Protein AF-A0A7J9XVJ9-F1 (afdb_monomer_lite)

Structure (mmCIF, N/CA/C/O backbone):
data_AF-A0A7J9XVJ9-F1
#
_entry.id   AF-A0A7J9XVJ9-F1
#
loop_
_atom_site.group_PDB
_atom_site.id
_atom_site.type_symbol
_atom_site.label_atom_id
_atom_site.label_alt_id
_atom_site.label_comp_id
_atom_site.label_asym_id
_atom_site.label_entity_id
_atom_site.label_seq_id
_atom_site.pdbx_PDB_ins_code
_atom_site.Cartn_x
_atom_site.Cartn_y
_atom_site.Cartn_z
_atom_site.occupancy
_atom_site.B_iso_or_equiv
_atom_site.auth_seq_id
_atom_site.auth_comp_id
_atom_site.auth_asym_id
_atom_site.auth_atom_id
_atom_site.pdbx_PDB_model_num
ATOM 1 N N . VAL A 1 1 ? -19.861 -3.384 -3.552 1.00 80.31 1 VAL A N 1
ATOM 2 C CA . VAL A 1 1 ? -19.803 -3.447 -2.059 1.00 80.31 1 VAL A CA 1
ATOM 3 C C . VAL A 1 1 ? -19.199 -2.173 -1.452 1.00 80.31 1 VAL A C 1
ATOM 5 O O . VAL A 1 1 ? -18.585 -1.410 -2.185 1.00 80.31 1 VAL A O 1
ATOM 8 N N . GLU A 1 2 ? -19.340 -1.910 -0.142 1.00 90.19 2 GLU A N 1
ATOM 9 C CA . GLU A 1 2 ? -18.819 -0.678 0.510 1.00 90.19 2 GLU A CA 1
ATOM 10 C C . GLU A 1 2 ? -17.309 -0.451 0.286 1.00 90.19 2 GLU A C 1
ATOM 12 O O . GLU A 1 2 ? -16.878 0.676 0.044 1.00 90.19 2 GLU A O 1
ATOM 17 N N . LEU A 1 3 ? -16.503 -1.520 0.268 1.00 92.81 3 LEU A N 1
ATOM 18 C CA . LEU A 1 3 ? -15.066 -1.435 -0.025 1.00 92.81 3 LEU A CA 1
ATOM 19 C C . LEU A 1 3 ? -14.765 -0.919 -1.442 1.00 92.81 3 LEU A C 1
ATOM 21 O O . LEU A 1 3 ? -13.825 -0.147 -1.616 1.00 92.81 3 LEU A O 1
ATOM 25 N N . GLU A 1 4 ? -15.568 -1.289 -2.443 1.00 92.50 4 GLU A N 1
ATOM 26 C CA . GLU A 1 4 ? -15.449 -0.765 -3.814 1.00 92.50 4 GLU A CA 1
ATOM 27 C C . GLU A 1 4 ? -15.890 0.698 -3.889 1.00 92.50 4 GLU A C 1
ATOM 29 O O . GLU A 1 4 ? -15.216 1.509 -4.520 1.00 92.50 4 GLU A O 1
ATOM 34 N N . ARG A 1 5 ? -16.997 1.059 -3.216 1.00 93.12 5 ARG A N 1
ATOM 35 C CA . ARG A 1 5 ? -17.519 2.440 -3.197 1.00 93.12 5 ARG A CA 1
ATOM 36 C C . ARG A 1 5 ? -16.506 3.416 -2.609 1.00 93.12 5 ARG A C 1
ATOM 38 O O . ARG A 1 5 ? -16.412 4.556 -3.054 1.00 93.12 5 ARG A O 1
ATOM 45 N N . HIS A 1 6 ? -15.728 2.960 -1.633 1.00 93.75 6 HIS A N 1
ATOM 46 C CA . HIS A 1 6 ? -14.622 3.720 -1.060 1.00 93.75 6 HIS A CA 1
ATOM 47 C C . HIS A 1 6 ? -13.282 3.499 -1.780 1.00 93.75 6 HIS A C 1
ATOM 49 O O . HIS A 1 6 ? -12.286 4.110 -1.407 1.00 93.75 6 HIS A O 1
ATOM 55 N N . GLY A 1 7 ? -13.243 2.683 -2.834 1.00 92.06 7 GLY A N 1
ATOM 56 C CA . GLY A 1 7 ? -12.065 2.465 -3.673 1.00 92.06 7 GLY A CA 1
ATOM 57 C C . GLY A 1 7 ? -10.953 1.641 -3.024 1.00 92.06 7 GLY A C 1
ATOM 58 O O . GLY A 1 7 ? -9.844 1.627 -3.552 1.00 92.06 7 GLY A O 1
ATOM 59 N N . VAL A 1 8 ? -11.228 0.967 -1.904 1.00 94.31 8 VAL A N 1
ATOM 60 C CA . VAL A 1 8 ? -10.262 0.125 -1.181 1.00 94.31 8 VAL A CA 1
ATOM 61 C C . VAL A 1 8 ? -9.855 -1.063 -2.054 1.00 94.31 8 VAL A C 1
ATOM 63 O O . VAL A 1 8 ? -8.666 -1.278 -2.284 1.00 94.31 8 VAL A O 1
ATOM 66 N N . ILE A 1 9 ? -10.840 -1.756 -2.628 1.00 94.56 9 ILE A N 1
ATOM 67 C CA . ILE A 1 9 ? -10.651 -2.819 -3.626 1.00 94.56 9 ILE A CA 1
ATOM 68 C C . ILE A 1 9 ? -11.290 -2.404 -4.951 1.00 94.56 9 ILE A C 1
ATOM 70 O O . ILE A 1 9 ? -12.235 -1.614 -4.972 1.00 94.56 9 ILE A O 1
ATOM 74 N N . ARG A 1 10 ? -10.773 -2.933 -6.061 1.00 91.00 10 ARG A N 1
ATOM 75 C CA . ARG A 1 10 ? -11.342 -2.751 -7.401 1.00 91.00 10 ARG A CA 1
ATOM 76 C C . ARG A 1 10 ? -11.256 -4.076 -8.155 1.00 91.00 10 ARG A C 1
ATOM 78 O O . ARG A 1 10 ? -10.259 -4.773 -7.973 1.00 91.00 10 ARG A O 1
ATOM 85 N N . PRO A 1 11 ? -12.263 -4.431 -8.964 1.00 90.69 11 PRO A N 1
ATOM 86 C CA . PRO A 1 11 ? -12.152 -5.598 -9.821 1.00 90.69 11 PRO A CA 1
ATOM 87 C C . PRO A 1 11 ? -11.075 -5.349 -10.883 1.00 90.69 11 PRO A C 1
ATOM 89 O O . PRO A 1 11 ? -10.834 -4.204 -11.284 1.00 90.69 11 PRO A O 1
ATOM 92 N N . GLY A 1 12 ? -10.429 -6.419 -11.342 1.00 87.88 12 GLY A N 1
ATOM 93 C CA . GLY A 1 12 ? -9.514 -6.362 -12.476 1.00 87.88 12 GLY A CA 1
ATOM 94 C C . GLY A 1 12 ? -10.240 -6.028 -13.784 1.00 87.88 12 GLY A C 1
ATOM 95 O O . GLY A 1 12 ? -11.466 -5.920 -13.831 1.00 87.88 12 GLY A O 1
ATOM 96 N N . ALA A 1 13 ? -9.488 -5.913 -14.881 1.00 87.00 13 ALA A N 1
ATOM 97 C CA . ALA A 1 13 ? -10.030 -5.516 -16.188 1.00 87.00 13 ALA A CA 1
ATOM 98 C C . ALA A 1 13 ? -11.171 -6.423 -16.698 1.00 87.00 13 ALA A C 1
ATOM 100 O O . ALA A 1 13 ? -12.064 -5.955 -17.395 1.00 87.00 13 ALA A O 1
ATOM 101 N N . ALA A 1 14 ? -11.166 -7.705 -16.320 1.00 91.25 14 ALA A N 1
ATOM 102 C CA . ALA A 1 14 ? -12.210 -8.671 -16.667 1.00 91.25 14 ALA A CA 1
ATOM 103 C C . ALA A 1 14 ? -13.431 -8.649 -15.719 1.00 91.25 14 ALA A C 1
ATOM 105 O O . ALA A 1 14 ? -14.318 -9.485 -15.850 1.00 91.25 14 ALA A O 1
ATOM 106 N N . GLY A 1 15 ? -13.476 -7.737 -14.741 1.00 91.75 15 GLY A N 1
ATOM 107 C CA . GLY A 1 15 ? -14.564 -7.635 -13.761 1.00 91.75 15 GLY A CA 1
ATOM 108 C C . GLY A 1 15 ? -14.446 -8.580 -12.558 1.00 91.75 15 GLY A C 1
ATOM 109 O O . GLY A 1 15 ? -15.295 -8.534 -11.671 1.00 91.75 15 GLY A O 1
ATOM 110 N N . PHE A 1 16 ? -13.397 -9.407 -12.492 1.00 92.81 16 PHE A N 1
ATOM 111 C CA . PHE A 1 16 ? -13.175 -10.366 -11.404 1.00 92.81 16 PHE A CA 1
ATOM 112 C C . PHE A 1 16 ? -12.193 -9.846 -10.351 1.00 92.81 16 PHE A C 1
ATOM 114 O O . PHE A 1 16 ? -11.288 -9.067 -10.656 1.00 92.81 16 PHE A O 1
ATOM 121 N N . TYR A 1 17 ? -12.364 -10.316 -9.115 1.00 93.12 17 TYR A N 1
ATOM 122 C CA . TYR A 1 17 ? -11.422 -10.105 -8.017 1.00 93.12 17 TYR A CA 1
ATOM 123 C C . TYR A 1 17 ? -10.339 -11.176 -8.016 1.00 93.12 17 TYR A C 1
ATOM 125 O O . TYR A 1 17 ? -10.635 -12.357 -8.196 1.00 93.12 17 TYR A O 1
ATOM 133 N N . ASP A 1 18 ? -9.099 -10.757 -7.786 1.00 93.12 18 ASP A N 1
ATOM 134 C CA . ASP A 1 18 ? -7.974 -11.659 -7.572 1.00 93.12 18 ASP A CA 1
ATOM 135 C C . ASP A 1 18 ? -7.832 -12.048 -6.089 1.00 93.12 18 ASP A C 1
ATOM 137 O O . ASP A 1 18 ? -8.594 -11.624 -5.210 1.00 93.12 18 ASP A O 1
ATOM 141 N N . VAL A 1 19 ? -6.852 -12.908 -5.816 1.00 94.31 19 VAL A N 1
ATOM 142 C CA . VAL A 1 19 ? -6.552 -13.401 -4.466 1.00 94.31 19 VAL A CA 1
ATOM 143 C C . VAL A 1 19 ? -6.163 -12.274 -3.505 1.00 94.31 19 VAL A C 1
ATOM 145 O O . VAL A 1 19 ? -6.520 -12.329 -2.326 1.00 94.31 19 VAL A O 1
ATOM 148 N N . ASP A 1 20 ? -5.510 -11.227 -4.009 1.00 94.06 20 ASP A N 1
ATOM 149 C CA . ASP A 1 20 ? -5.063 -10.090 -3.209 1.00 94.06 20 ASP A CA 1
ATOM 150 C C . ASP A 1 20 ? -6.245 -9.203 -2.816 1.00 94.06 20 ASP A C 1
ATOM 152 O O . ASP A 1 20 ? -6.367 -8.812 -1.656 1.00 94.06 20 ASP A O 1
ATOM 156 N N . ALA A 1 21 ? -7.190 -8.959 -3.725 1.00 94.25 21 ALA A N 1
ATOM 157 C CA . ALA A 1 21 ? -8.427 -8.253 -3.416 1.00 94.25 21 ALA A CA 1
ATOM 158 C C . ALA A 1 21 ? -9.249 -8.984 -2.340 1.00 94.25 21 ALA A C 1
ATOM 160 O O . ALA A 1 21 ? -9.809 -8.341 -1.446 1.00 94.25 21 ALA A O 1
ATOM 161 N N . VAL A 1 22 ? -9.279 -10.322 -2.374 1.00 94.69 22 VAL A N 1
ATOM 162 C CA . VAL A 1 22 ? -9.910 -11.135 -1.320 1.00 94.69 22 VAL A CA 1
ATOM 163 C C . VAL A 1 22 ? -9.166 -10.991 0.011 1.00 94.69 22 VAL A C 1
ATOM 165 O O . VAL A 1 22 ? -9.807 -10.829 1.052 1.00 94.69 22 VAL A O 1
ATOM 168 N N . ALA A 1 23 ? -7.831 -11.019 0.004 1.00 96.12 23 ALA A N 1
ATOM 169 C CA . ALA A 1 23 ? -7.029 -10.818 1.209 1.00 96.12 23 ALA A CA 1
ATOM 170 C C . ALA A 1 23 ? -7.252 -9.422 1.819 1.00 96.12 23 ALA A C 1
ATOM 172 O O . ALA A 1 23 ? -7.508 -9.309 3.020 1.00 96.12 23 ALA A O 1
ATOM 173 N N . VAL A 1 24 ? -7.262 -8.370 0.992 1.00 95.88 24 VAL A N 1
ATOM 174 C CA . VAL A 1 24 ? -7.568 -6.993 1.414 1.00 95.88 24 VAL A CA 1
ATOM 175 C C . VAL A 1 24 ? -8.966 -6.908 2.022 1.00 95.88 24 VAL A C 1
ATOM 177 O O . VAL A 1 24 ? -9.132 -6.300 3.078 1.00 95.88 24 VAL A O 1
ATOM 180 N N . ALA A 1 25 ? -9.969 -7.546 1.413 1.00 95.44 25 ALA A N 1
ATOM 181 C CA . ALA A 1 25 ? -11.329 -7.552 1.946 1.00 95.44 25 ALA A CA 1
ATOM 182 C C . ALA A 1 25 ? -11.421 -8.235 3.321 1.00 95.44 25 ALA A C 1
ATOM 184 O O . ALA A 1 25 ? -12.107 -7.727 4.209 1.00 95.44 25 ALA A O 1
ATOM 185 N N . ARG A 1 26 ? -10.700 -9.345 3.530 1.00 96.44 26 ARG A N 1
ATOM 186 C CA . ARG A 1 26 ? -10.638 -10.036 4.832 1.00 96.44 26 ARG A CA 1
ATOM 187 C C . ARG A 1 26 ? -9.967 -9.184 5.906 1.00 96.44 26 ARG A C 1
ATOM 189 O O . ARG A 1 26 ? -10.484 -9.101 7.016 1.00 96.44 26 ARG A O 1
ATOM 196 N N . ILE A 1 27 ? -8.854 -8.527 5.577 1.00 97.06 27 ILE A N 1
ATOM 197 C CA . ILE A 1 27 ? -8.161 -7.620 6.505 1.00 97.06 27 ILE A CA 1
ATOM 198 C C . ILE A 1 27 ? -9.063 -6.436 6.855 1.00 97.06 27 ILE A C 1
ATOM 200 O O . ILE A 1 27 ? -9.232 -6.117 8.027 1.00 97.06 27 ILE A O 1
ATOM 204 N N . ALA A 1 28 ? -9.695 -5.820 5.854 1.00 96.31 28 ALA A N 1
ATOM 205 C CA . ALA A 1 28 ? -10.616 -4.712 6.065 1.00 96.31 28 ALA A CA 1
ATOM 206 C C . ALA A 1 28 ? -11.795 -5.110 6.965 1.00 96.31 28 ALA A C 1
ATOM 208 O O . ALA A 1 28 ? -12.176 -4.330 7.831 1.00 96.31 28 ALA A O 1
ATOM 209 N N . ALA A 1 29 ? -12.333 -6.324 6.803 1.00 95.19 29 ALA A N 1
ATOM 210 C CA . ALA A 1 29 ? -13.366 -6.854 7.687 1.00 95.19 29 ALA A CA 1
ATOM 211 C C . ALA A 1 29 ? -12.863 -6.985 9.135 1.00 95.19 29 ALA A C 1
ATOM 213 O O . ALA A 1 29 ? -13.529 -6.497 10.041 1.00 95.19 29 ALA A O 1
ATOM 214 N N . ALA A 1 30 ? -11.669 -7.537 9.361 1.00 97.31 30 ALA A N 1
ATOM 215 C CA . ALA A 1 30 ? -11.089 -7.632 10.705 1.00 97.31 30 ALA A CA 1
ATOM 216 C C . ALA A 1 30 ? -10.848 -6.251 11.348 1.00 97.31 30 ALA A C 1
ATOM 218 O O . ALA A 1 30 ? -11.049 -6.071 12.543 1.00 97.31 30 ALA A O 1
ATOM 219 N N . MET A 1 31 ? -10.480 -5.231 10.564 1.00 96.69 31 MET A N 1
ATOM 220 C CA . MET A 1 31 ? -10.300 -3.864 11.077 1.00 96.69 31 MET A CA 1
ATOM 221 C C . MET A 1 31 ? -11.608 -3.243 11.602 1.00 96.69 31 MET A C 1
ATOM 223 O O . MET A 1 31 ? -11.559 -2.378 12.481 1.00 96.69 31 MET A O 1
ATOM 227 N N . THR A 1 32 ? -12.774 -3.700 11.131 1.00 95.19 32 THR A N 1
ATOM 228 C CA . THR A 1 32 ? -14.068 -3.214 11.642 1.00 95.19 32 THR A CA 1
ATOM 229 C C . THR A 1 32 ? -14.304 -3.580 13.107 1.00 95.19 32 THR A C 1
ATOM 231 O O . THR A 1 32 ? -14.964 -2.816 13.808 1.00 95.19 32 THR A O 1
ATOM 234 N N . GLU A 1 33 ? -13.686 -4.657 13.606 1.00 96.31 33 GLU A N 1
ATOM 235 C CA . GLU A 1 33 ? -13.726 -5.051 15.026 1.00 96.31 33 GLU A CA 1
ATOM 236 C C . GLU A 1 33 ? -13.091 -3.988 15.941 1.00 96.31 33 GLU A C 1
ATOM 238 O O . GLU A 1 33 ? -13.404 -3.908 17.126 1.00 96.31 33 GLU A O 1
ATOM 243 N N . PHE A 1 34 ? -12.251 -3.118 15.373 1.00 96.06 34 PHE A N 1
ATOM 244 C CA . PHE A 1 34 ? -11.598 -1.995 16.048 1.00 96.06 34 PHE A CA 1
ATOM 245 C C . PHE A 1 34 ? -12.229 -0.633 15.696 1.00 96.06 34 PHE A C 1
ATOM 247 O O . PHE A 1 34 ? -11.651 0.411 15.995 1.00 96.06 34 PHE A O 1
ATOM 254 N N . GLY A 1 35 ? -13.391 -0.613 15.031 1.00 96.06 35 GLY A N 1
ATOM 255 C CA . GLY A 1 35 ? -14.101 0.612 14.634 1.00 96.06 35 GLY A CA 1
ATOM 256 C C . GLY A 1 35 ? -13.619 1.257 13.325 1.00 96.06 35 GLY A C 1
ATOM 257 O O . GLY A 1 35 ? -14.046 2.362 12.977 1.00 96.06 35 GLY A O 1
ATOM 258 N N . LEU A 1 36 ? -12.743 0.596 12.561 1.00 96.06 36 LEU A N 1
ATOM 259 C CA . LEU A 1 36 ? -12.273 1.099 11.268 1.00 96.06 36 LEU A CA 1
ATOM 260 C C . LEU A 1 36 ? -13.174 0.626 10.121 1.00 96.06 36 LEU A C 1
ATOM 262 O O . LEU A 1 36 ? -13.082 -0.500 9.647 1.00 96.06 36 LEU A O 1
ATOM 266 N N . GLU A 1 37 ? -14.022 1.528 9.634 1.00 94.38 37 GLU A N 1
ATOM 267 C CA . GLU A 1 37 ? -14.842 1.317 8.439 1.00 94.38 37 GLU A CA 1
ATOM 268 C C . GLU A 1 37 ? -14.092 1.579 7.119 1.00 94.38 37 GLU A C 1
ATOM 270 O O . GLU A 1 37 ? -13.095 2.304 7.064 1.00 94.38 37 GLU A O 1
ATOM 275 N N . ALA A 1 38 ? -14.656 1.094 6.006 1.00 94.44 38 ALA A N 1
ATOM 276 C CA . ALA A 1 38 ? -14.134 1.283 4.647 1.00 94.44 38 ALA A CA 1
ATOM 277 C C . ALA A 1 38 ? -13.807 2.750 4.297 1.00 94.44 38 ALA A C 1
ATOM 279 O O . ALA A 1 38 ? -12.812 3.025 3.623 1.00 94.44 38 ALA A O 1
ATOM 280 N N . ARG A 1 39 ? -14.593 3.717 4.796 1.00 95.44 39 ARG A N 1
ATOM 281 C CA . ARG A 1 39 ? -14.346 5.153 4.578 1.00 95.44 39 ARG A CA 1
ATOM 282 C C . ARG A 1 39 ? -13.011 5.630 5.168 1.00 95.44 39 ARG A C 1
ATOM 284 O O . ARG A 1 39 ? -12.423 6.560 4.608 1.00 95.44 39 ARG A O 1
ATOM 291 N N . HIS A 1 40 ? -12.559 5.010 6.264 1.00 96.06 40 HIS A N 1
ATOM 292 C CA . HIS A 1 40 ? -11.290 5.291 6.944 1.00 96.06 40 HIS A CA 1
ATOM 293 C C . HIS A 1 40 ? -10.110 4.649 6.206 1.00 96.06 40 HIS A C 1
ATOM 295 O O . HIS A 1 40 ? -9.011 5.193 6.208 1.00 96.06 40 HIS A O 1
ATOM 301 N N . LEU A 1 41 ? -10.350 3.545 5.490 1.00 96.50 41 LEU A N 1
ATOM 302 C CA . LEU A 1 41 ? -9.328 2.842 4.708 1.00 96.50 41 LEU A CA 1
ATOM 303 C C . LEU A 1 41 ? -8.918 3.585 3.424 1.00 96.50 41 LEU A C 1
ATOM 305 O O . LEU A 1 41 ? -7.920 3.242 2.790 1.00 96.50 41 LEU A O 1
ATOM 309 N N . ARG A 1 42 ? -9.637 4.651 3.049 1.00 95.19 42 ARG A N 1
ATOM 310 C CA . ARG A 1 42 ? -9.293 5.495 1.891 1.00 95.19 42 ARG A CA 1
ATOM 311 C C . ARG A 1 42 ? -7.905 6.120 1.993 1.00 95.19 42 ARG A C 1
ATOM 313 O O . ARG A 1 42 ? -7.231 6.260 0.977 1.00 95.19 42 ARG A O 1
ATOM 320 N N . SER A 1 43 ? -7.468 6.494 3.196 1.00 93.19 43 SER A N 1
ATOM 321 C CA . SER A 1 43 ? -6.134 7.068 3.408 1.00 93.19 43 SER A CA 1
ATOM 322 C C . SER A 1 43 ? -5.029 6.035 3.175 1.00 93.19 43 SER A C 1
ATOM 324 O O . SER A 1 43 ? -4.036 6.355 2.522 1.00 93.19 43 SER A O 1
ATOM 326 N N . PHE A 1 44 ? -5.237 4.794 3.627 1.00 93.81 44 PHE A N 1
ATOM 327 C CA . PHE A 1 44 ? -4.347 3.659 3.371 1.00 93.81 44 PHE A CA 1
ATOM 328 C C . PHE A 1 44 ? -4.243 3.381 1.871 1.00 93.81 44 PHE A C 1
ATOM 330 O O . PHE A 1 44 ? -3.141 3.303 1.333 1.00 93.81 44 PHE A O 1
ATOM 337 N N . ARG A 1 45 ? -5.387 3.337 1.172 1.00 94.56 45 ARG A N 1
ATOM 338 C CA . ARG A 1 45 ? -5.422 3.179 -0.287 1.00 94.56 45 ARG A CA 1
ATOM 339 C C . ARG A 1 45 ? -4.644 4.282 -1.004 1.00 94.56 45 ARG A C 1
ATOM 341 O O . ARG A 1 45 ? -3.816 3.992 -1.859 1.00 94.56 45 ARG A O 1
ATOM 348 N N . ALA A 1 46 ? -4.881 5.540 -0.637 1.00 94.62 46 ALA A N 1
ATOM 349 C CA . ALA A 1 46 ? -4.200 6.672 -1.254 1.00 94.62 46 ALA A CA 1
ATOM 350 C C . ALA A 1 46 ? -2.684 6.663 -0.990 1.00 94.62 46 ALA A C 1
ATOM 352 O O . ALA A 1 46 ? -1.919 7.113 -1.839 1.00 94.62 46 ALA A O 1
ATOM 353 N N . ALA A 1 47 ? -2.237 6.179 0.173 1.00 93.06 47 ALA A N 1
ATOM 354 C CA . ALA A 1 47 ? -0.816 5.995 0.458 1.00 93.06 47 ALA A CA 1
ATOM 355 C C . ALA A 1 47 ? -0.197 4.913 -0.437 1.00 93.06 47 ALA A C 1
ATOM 357 O O . ALA A 1 47 ? 0.826 5.177 -1.065 1.00 93.06 47 ALA A O 1
ATOM 358 N N . ALA A 1 48 ? -0.865 3.764 -0.577 1.00 94.25 48 ALA A N 1
ATOM 359 C CA . ALA A 1 48 ? -0.426 2.690 -1.465 1.00 94.25 48 ALA A CA 1
ATOM 360 C C . ALA A 1 48 ? -0.358 3.142 -2.935 1.00 94.25 48 ALA A C 1
ATOM 362 O O . ALA A 1 48 ? 0.649 2.917 -3.597 1.00 94.25 48 ALA A O 1
ATOM 363 N N . ASP A 1 49 ? -1.377 3.850 -3.440 1.00 94.75 49 ASP A N 1
ATOM 364 C CA . ASP A 1 49 ? -1.379 4.359 -4.821 1.00 94.75 49 ASP A CA 1
ATOM 365 C C . ASP A 1 49 ? -0.211 5.347 -5.068 1.00 94.75 49 ASP A C 1
ATOM 367 O O . ASP A 1 49 ? 0.388 5.349 -6.146 1.00 94.75 49 ASP A O 1
ATOM 371 N N . ARG A 1 50 ? 0.163 6.164 -4.066 1.00 95.12 50 ARG A N 1
ATOM 372 C CA . ARG A 1 50 ? 1.344 7.047 -4.149 1.00 95.12 50 ARG A CA 1
ATOM 373 C C . ARG A 1 50 ? 2.655 6.265 -4.175 1.00 95.12 50 ARG A C 1
ATOM 375 O O . ARG A 1 50 ? 3.534 6.612 -4.961 1.00 95.12 50 ARG A O 1
ATOM 382 N N . GLU A 1 51 ? 2.787 5.230 -3.346 1.00 95.00 51 GLU A N 1
ATOM 383 C CA . GLU A 1 51 ? 3.960 4.348 -3.365 1.00 95.00 51 GLU A CA 1
ATOM 384 C C . GLU A 1 51 ? 4.097 3.649 -4.719 1.00 95.00 51 GLU A C 1
ATOM 386 O O . GLU A 1 51 ? 5.162 3.718 -5.325 1.00 95.00 51 GLU A O 1
ATOM 391 N N . VAL A 1 52 ? 3.013 3.081 -5.258 1.00 95.25 52 VAL A N 1
ATOM 392 C CA . VAL A 1 52 ? 3.002 2.468 -6.599 1.00 95.25 52 VAL A CA 1
ATOM 393 C C . VAL A 1 52 ? 3.479 3.458 -7.662 1.00 95.25 52 V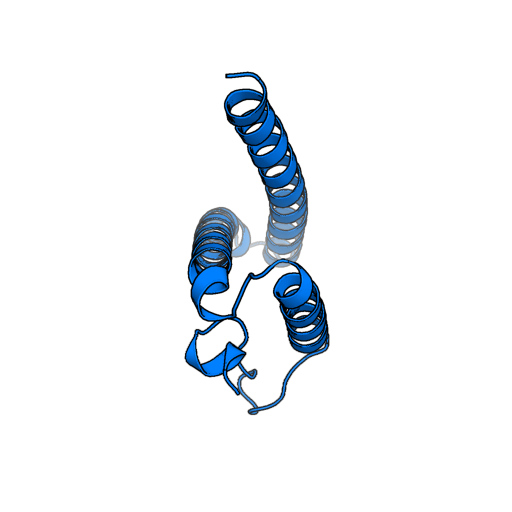AL A C 1
ATOM 395 O O . VAL A 1 52 ? 4.337 3.118 -8.475 1.00 95.25 52 VAL A O 1
ATOM 398 N N . GLY A 1 53 ? 2.968 4.694 -7.641 1.00 96.06 53 GLY A N 1
ATOM 3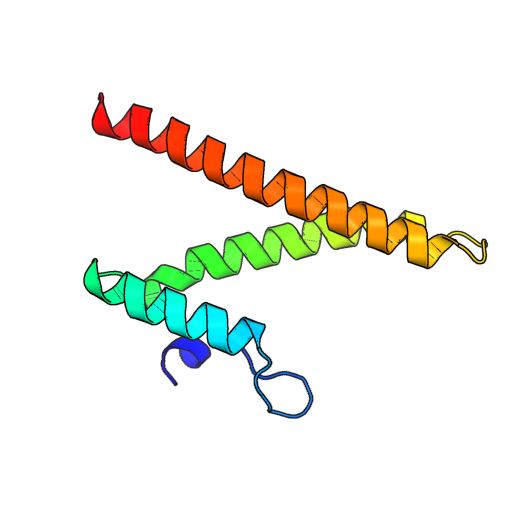99 C CA . GLY A 1 53 ? 3.385 5.738 -8.577 1.00 96.06 53 GLY A CA 1
ATOM 400 C C . GLY A 1 53 ? 4.880 6.056 -8.492 1.00 96.06 53 GLY A C 1
ATOM 401 O O . GLY A 1 53 ? 5.550 6.124 -9.522 1.00 96.06 53 GLY A O 1
ATOM 402 N N . LEU A 1 54 ? 5.416 6.200 -7.277 1.00 96.19 54 LEU A N 1
ATOM 403 C CA . LEU A 1 54 ? 6.841 6.450 -7.053 1.00 96.19 54 LEU A CA 1
ATOM 404 C C . LEU A 1 54 ? 7.705 5.284 -7.553 1.00 96.19 54 LEU A C 1
ATOM 406 O O . LEU A 1 54 ? 8.661 5.501 -8.295 1.00 96.19 54 LEU A O 1
ATOM 410 N N . LEU A 1 55 ? 7.360 4.046 -7.188 1.00 95.56 55 LEU A N 1
ATOM 411 C CA . LEU A 1 55 ? 8.124 2.863 -7.588 1.00 95.56 55 LEU A CA 1
ATOM 412 C C . LEU A 1 55 ? 8.114 2.670 -9.110 1.00 95.56 55 LEU A C 1
ATOM 414 O O . LEU A 1 55 ? 9.161 2.416 -9.706 1.00 95.56 55 LEU A O 1
ATOM 418 N N . ALA A 1 56 ? 6.963 2.874 -9.755 1.00 95.25 56 ALA A N 1
ATOM 419 C CA . ALA A 1 56 ? 6.848 2.812 -11.209 1.00 95.25 56 ALA A CA 1
ATOM 420 C C . ALA A 1 56 ? 7.712 3.879 -11.905 1.00 95.25 56 ALA A C 1
ATOM 422 O O . ALA A 1 56 ? 8.364 3.586 -12.909 1.00 95.25 56 ALA A O 1
ATOM 423 N N . GLN A 1 57 ? 7.766 5.102 -11.367 1.00 96.19 57 GLN A N 1
ATOM 424 C CA . GLN A 1 57 ? 8.623 6.171 -11.893 1.00 96.19 57 GLN A CA 1
ATOM 425 C C . GLN A 1 57 ? 10.114 5.829 -11.786 1.00 96.19 57 GLN A C 1
ATOM 427 O O . GLN A 1 57 ? 10.864 6.097 -12.724 1.00 96.19 57 GLN A O 1
ATOM 432 N N . LEU A 1 58 ? 10.536 5.206 -10.682 1.00 95.94 58 LEU A N 1
ATOM 433 C CA . LEU A 1 58 ? 11.921 4.764 -10.493 1.00 95.94 58 LEU A CA 1
ATOM 434 C C . LEU A 1 58 ? 12.293 3.604 -11.429 1.00 95.94 58 LEU A C 1
ATOM 436 O O . LEU A 1 58 ? 13.416 3.556 -11.927 1.00 95.94 58 LEU A O 1
ATOM 440 N N . ALA A 1 59 ? 11.351 2.701 -11.714 1.00 94.81 59 ALA A N 1
ATOM 441 C CA . ALA A 1 59 ? 11.553 1.546 -12.593 1.00 94.81 59 ALA A CA 1
ATOM 442 C C . ALA A 1 59 ? 11.507 1.865 -14.091 1.00 94.81 59 ALA A C 1
ATOM 444 O O . ALA A 1 59 ? 12.205 1.225 -14.882 1.00 94.81 59 ALA A O 1
ATOM 445 N N . ALA A 1 60 ? 10.742 2.884 -14.487 1.00 95.12 60 ALA A N 1
ATOM 446 C CA . ALA A 1 60 ? 10.576 3.298 -15.878 1.00 95.12 60 ALA A CA 1
ATOM 447 C C . ALA A 1 60 ? 11.887 3.497 -16.675 1.00 95.12 60 ALA A C 1
ATOM 449 O O . ALA A 1 60 ? 11.948 3.043 -17.819 1.00 95.12 60 ALA A O 1
ATOM 450 N N . PRO A 1 61 ? 12.947 4.152 -16.159 1.00 94.88 61 PRO A N 1
ATOM 451 C CA . PRO A 1 61 ? 14.198 4.282 -16.907 1.00 94.88 61 PRO A CA 1
ATOM 452 C C . PRO A 1 61 ? 14.964 2.958 -17.049 1.00 94.88 61 PRO A C 1
ATOM 454 O O . PRO A 1 61 ? 15.678 2.782 -18.034 1.00 94.88 61 PRO A O 1
ATOM 457 N N . VAL A 1 62 ? 14.830 2.026 -16.097 1.00 94.06 62 VAL A N 1
ATOM 458 C CA . VAL A 1 62 ? 15.519 0.724 -16.141 1.00 94.06 62 VAL A CA 1
ATOM 459 C C . VAL A 1 62 ? 14.909 -0.169 -17.215 1.00 94.06 62 VAL A C 1
ATOM 461 O O . VAL A 1 62 ? 15.656 -0.766 -17.988 1.00 94.06 62 VAL A O 1
ATOM 464 N N . SER A 1 63 ? 13.578 -0.187 -17.321 1.00 91.69 63 SER A N 1
ATOM 465 C CA . SER A 1 63 ? 12.857 -1.006 -18.304 1.00 91.69 63 SER A CA 1
ATOM 466 C C . SER A 1 63 ? 13.016 -0.527 -19.750 1.00 91.69 63 SER A C 1
ATOM 468 O O . SER A 1 63 ? 12.848 -1.313 -20.673 1.00 91.69 63 SER A O 1
ATOM 470 N N . ARG A 1 64 ? 13.364 0.749 -19.972 1.00 91.50 64 ARG A N 1
ATOM 471 C CA . ARG A 1 64 ? 13.545 1.340 -21.314 1.00 91.50 64 ARG A CA 1
ATOM 472 C C . ARG A 1 64 ? 14.929 1.114 -21.927 1.00 91.50 64 ARG A C 1
ATOM 474 O O . ARG A 1 64 ? 15.163 1.544 -23.056 1.00 91.50 64 ARG A O 1
ATOM 481 N N . LYS A 1 65 ? 15.867 0.502 -21.199 1.00 88.25 65 LYS A N 1
ATOM 482 C CA . LYS A 1 65 ? 17.206 0.214 -21.729 1.00 88.25 65 LYS A CA 1
ATOM 483 C C . LYS A 1 65 ? 17.112 -0.809 -22.864 1.00 88.25 65 LYS A C 1
ATOM 485 O O . LYS A 1 65 ? 16.348 -1.761 -22.776 1.00 88.25 65 LYS A O 1
ATOM 490 N N . HIS A 1 66 ? 17.908 -0.619 -23.916 1.00 82.06 66 HIS A N 1
ATOM 491 C CA . HIS A 1 66 ? 17.973 -1.539 -25.054 1.00 82.06 66 HIS A CA 1
ATOM 492 C C . HIS A 1 66 ? 18.824 -2.769 -24.697 1.00 82.06 66 HIS A C 1
ATOM 494 O O . HIS A 1 66 ? 19.960 -2.910 -25.138 1.00 82.06 66 HIS A O 1
ATOM 500 N N . ASP A 1 67 ? 18.293 -3.600 -23.804 1.00 90.56 67 ASP A N 1
ATOM 501 C CA . ASP A 1 67 ? 18.920 -4.810 -23.276 1.00 90.56 67 ASP A CA 1
ATOM 502 C C . ASP A 1 67 ? 17.814 -5.855 -23.024 1.00 90.56 67 ASP A C 1
ATOM 504 O O . ASP A 1 67 ? 16.807 -5.501 -22.400 1.00 90.56 67 ASP A O 1
ATOM 508 N N . PRO A 1 68 ? 17.974 -7.113 -23.482 1.00 87.06 68 PRO A N 1
ATOM 509 C CA . PRO A 1 68 ? 17.033 -8.205 -23.217 1.00 87.06 68 PRO A CA 1
ATOM 510 C C . PRO A 1 68 ? 16.608 -8.351 -21.746 1.00 87.06 68 PRO A C 1
ATOM 512 O O . PRO A 1 68 ? 15.453 -8.678 -21.476 1.00 87.06 68 PRO A O 1
ATOM 515 N N . ASP A 1 69 ? 17.495 -8.036 -20.797 1.00 93.69 69 ASP A N 1
ATOM 516 C CA . ASP A 1 69 ? 17.253 -8.216 -19.359 1.00 93.69 69 ASP A CA 1
ATOM 517 C C . ASP A 1 69 ? 16.672 -6.965 -18.670 1.00 93.69 69 ASP A C 1
ATOM 519 O O . ASP A 1 69 ? 16.487 -6.933 -17.448 1.00 93.69 69 ASP A O 1
ATOM 523 N N . ALA A 1 70 ? 16.390 -5.894 -19.419 1.00 93.25 70 ALA A N 1
ATOM 524 C CA . ALA A 1 70 ? 15.921 -4.622 -18.865 1.00 93.25 70 ALA A CA 1
ATOM 525 C C . ALA A 1 70 ? 14.618 -4.756 -18.059 1.00 93.25 70 ALA A C 1
ATOM 527 O O . ALA A 1 70 ? 14.500 -4.159 -16.987 1.00 93.25 70 ALA A O 1
ATOM 528 N N . HIS A 1 71 ? 13.671 -5.565 -18.541 1.00 92.44 71 HIS A N 1
ATOM 529 C CA . HIS A 1 71 ? 12.404 -5.813 -17.851 1.00 92.44 71 HIS A CA 1
ATOM 530 C C . HIS A 1 71 ? 12.596 -6.599 -16.555 1.00 92.44 71 HIS A C 1
ATOM 532 O O . HIS A 1 71 ? 12.144 -6.147 -15.509 1.00 92.44 71 HIS A O 1
ATOM 538 N N . ALA A 1 72 ? 13.349 -7.702 -16.596 1.00 95.00 72 ALA A N 1
ATOM 539 C CA . ALA A 1 72 ? 13.614 -8.517 -15.413 1.00 95.00 72 ALA A CA 1
ATOM 540 C C . ALA A 1 72 ? 14.303 -7.709 -14.299 1.00 95.00 72 ALA A C 1
ATOM 542 O O . ALA A 1 72 ? 13.940 -7.815 -13.130 1.00 95.00 72 ALA A O 1
ATOM 543 N N . ARG A 1 73 ? 15.255 -6.837 -14.657 1.00 94.69 73 ARG A N 1
ATOM 544 C CA . ARG A 1 73 ? 15.913 -5.949 -13.684 1.00 94.69 73 ARG A CA 1
ATOM 545 C C . ARG A 1 73 ? 14.987 -4.870 -13.133 1.00 94.69 73 ARG A C 1
ATOM 547 O O . ARG A 1 73 ? 15.118 -4.506 -11.968 1.00 94.69 73 ARG A O 1
ATOM 554 N N . ALA A 1 74 ? 14.082 -4.335 -13.951 1.00 95.69 74 ALA A N 1
ATOM 555 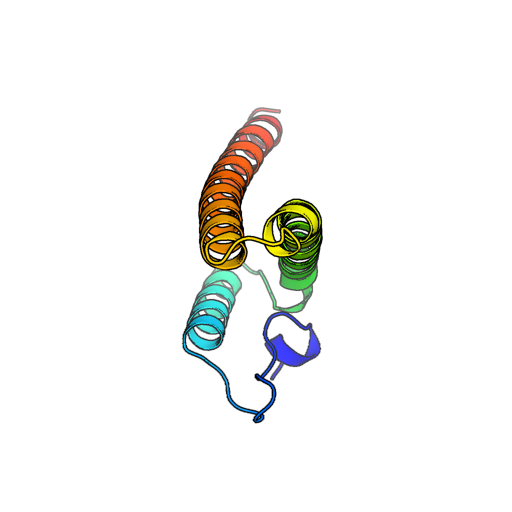C CA . ALA A 1 74 ? 13.089 -3.378 -13.477 1.00 95.69 74 ALA A CA 1
ATOM 556 C C . ALA A 1 74 ? 12.115 -4.041 -12.490 1.00 95.69 74 ALA A C 1
ATOM 558 O O . ALA A 1 74 ? 11.840 -3.458 -11.443 1.00 95.69 74 ALA A O 1
ATOM 559 N N . ASP A 1 75 ? 11.666 -5.262 -12.784 1.00 95.50 75 ASP A N 1
ATOM 560 C CA . ASP A 1 75 ? 10.767 -6.028 -11.918 1.00 95.50 75 ASP A CA 1
ATOM 561 C C . ASP A 1 75 ? 11.432 -6.384 -10.583 1.00 95.50 75 ASP A C 1
ATOM 563 O O . ASP A 1 75 ? 10.831 -6.168 -9.528 1.00 95.50 75 ASP A O 1
ATOM 567 N N . GLU A 1 76 ? 12.688 -6.846 -10.600 1.00 96.56 76 GLU A N 1
ATOM 568 C CA . GLU A 1 76 ? 13.428 -7.128 -9.363 1.00 96.56 76 GLU A CA 1
ATOM 569 C C . GLU A 1 76 ? 13.621 -5.856 -8.531 1.00 96.56 76 GLU A C 1
ATOM 571 O O . GLU A 1 76 ? 13.354 -5.848 -7.331 1.00 96.56 76 GLU A O 1
ATOM 576 N N . MET A 1 77 ? 13.972 -4.737 -9.171 1.00 96.25 77 MET A N 1
ATOM 577 C CA . MET A 1 77 ? 14.104 -3.459 -8.474 1.00 96.25 77 MET A CA 1
ATOM 578 C C . MET A 1 77 ? 12.783 -3.015 -7.828 1.00 96.25 77 MET A C 1
ATOM 580 O O . MET A 1 77 ? 12.782 -2.563 -6.683 1.00 96.25 77 MET A O 1
ATOM 584 N N . VAL A 1 78 ? 11.647 -3.146 -8.523 1.00 96.81 78 VAL A N 1
ATOM 585 C CA . VAL A 1 78 ? 10.326 -2.836 -7.946 1.00 96.81 78 VAL A CA 1
ATOM 586 C C . VAL A 1 78 ? 10.028 -3.748 -6.762 1.00 96.81 78 VAL A C 1
ATOM 588 O O . VAL A 1 78 ? 9.540 -3.270 -5.737 1.00 96.81 78 VAL A O 1
ATOM 591 N N . ARG A 1 79 ? 10.338 -5.041 -6.874 1.00 96.25 79 ARG A N 1
ATOM 592 C CA . ARG A 1 79 ? 10.114 -6.028 -5.815 1.00 96.25 79 ARG A CA 1
ATOM 593 C C . ARG A 1 79 ? 10.913 -5.703 -4.555 1.00 96.25 79 ARG A C 1
ATOM 595 O O . ARG A 1 79 ? 10.346 -5.691 -3.459 1.00 96.25 79 ARG A O 1
ATOM 602 N N . GLU A 1 80 ? 12.201 -5.408 -4.705 1.00 97.31 80 GLU A N 1
ATOM 603 C CA . G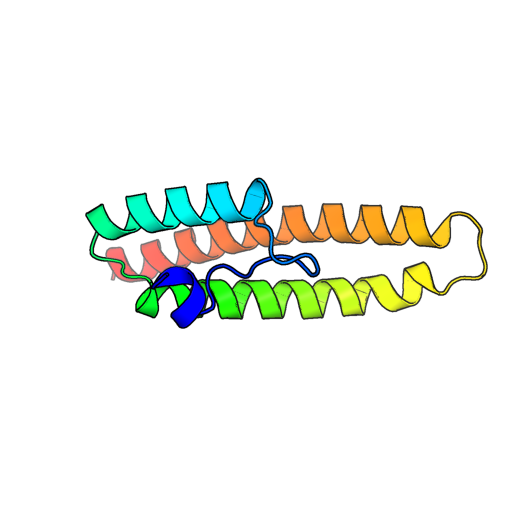LU A 1 80 ? 13.073 -5.014 -3.598 1.00 97.31 80 GLU A CA 1
ATOM 604 C C . GLU A 1 80 ? 12.603 -3.706 -2.952 1.00 97.31 80 GLU A C 1
ATOM 606 O O . GLU A 1 80 ? 12.448 -3.634 -1.728 1.00 97.31 80 GLU A O 1
ATOM 611 N N . LEU A 1 81 ? 12.306 -2.684 -3.762 1.00 96.56 81 LEU A N 1
ATOM 612 C CA . LEU A 1 81 ? 11.830 -1.398 -3.258 1.00 96.56 81 LEU A CA 1
ATOM 613 C C . LEU A 1 81 ? 10.483 -1.527 -2.538 1.00 96.56 81 LEU A C 1
ATOM 615 O O . LEU A 1 81 ? 10.313 -0.937 -1.475 1.00 96.56 81 LEU A O 1
ATOM 619 N N . ALA A 1 82 ? 9.546 -2.325 -3.053 1.00 95.94 82 ALA A N 1
ATOM 620 C CA . ALA A 1 82 ? 8.268 -2.578 -2.390 1.00 95.94 82 ALA A CA 1
ATOM 621 C C . ALA A 1 82 ? 8.464 -3.232 -1.012 1.00 95.94 82 ALA A C 1
ATOM 623 O O . ALA A 1 82 ? 7.867 -2.798 -0.023 1.00 95.94 82 ALA A O 1
ATOM 624 N N . ALA A 1 83 ? 9.350 -4.229 -0.911 1.00 96.44 83 ALA A N 1
ATOM 625 C CA . ALA A 1 83 ? 9.659 -4.880 0.361 1.00 96.44 83 ALA A CA 1
ATOM 626 C C . ALA A 1 83 ? 10.294 -3.909 1.375 1.00 96.44 83 ALA A C 1
ATOM 628 O O . ALA A 1 83 ? 9.963 -3.946 2.567 1.00 96.44 83 ALA A O 1
ATOM 629 N N . LEU A 1 84 ? 11.187 -3.026 0.918 1.00 96.69 84 LEU A N 1
ATOM 630 C CA . LEU A 1 84 ? 11.783 -1.980 1.751 1.00 96.69 84 LEU A CA 1
ATOM 631 C C . LEU A 1 84 ? 10.742 -0.949 2.206 1.00 96.69 84 LEU A C 1
ATOM 633 O O . LEU A 1 84 ? 10.719 -0.610 3.391 1.00 96.69 84 LEU A O 1
ATOM 637 N N . SER A 1 85 ? 9.851 -0.505 1.316 1.00 95.44 85 SER A N 1
ATOM 638 C CA . SER A 1 85 ? 8.786 0.458 1.628 1.00 95.44 85 SER A CA 1
ATOM 639 C C . SER A 1 85 ? 7.848 -0.056 2.717 1.00 95.44 85 SER A C 1
ATOM 641 O O . SER A 1 85 ? 7.595 0.655 3.689 1.00 95.44 85 SER A O 1
ATOM 643 N N . VAL A 1 86 ? 7.416 -1.320 2.643 1.00 94.50 86 VAL A N 1
ATOM 644 C CA . VAL A 1 86 ? 6.567 -1.931 3.683 1.00 94.50 86 VAL A CA 1
ATOM 645 C C . VAL A 1 86 ? 7.271 -1.943 5.045 1.00 94.50 86 VAL A C 1
ATOM 647 O O . VAL A 1 86 ? 6.670 -1.599 6.067 1.00 94.50 86 VAL A O 1
ATOM 650 N N . ARG A 1 87 ? 8.564 -2.297 5.079 1.00 97.19 87 ARG A N 1
ATOM 651 C CA . ARG A 1 87 ? 9.359 -2.293 6.321 1.00 97.19 87 ARG A CA 1
ATOM 652 C C . ARG A 1 87 ? 9.530 -0.880 6.879 1.00 97.19 87 ARG A C 1
ATOM 654 O O . AR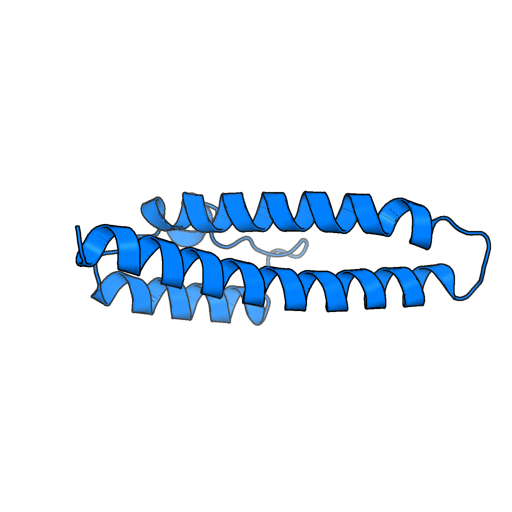G A 1 87 ? 9.368 -0.685 8.084 1.00 97.19 87 ARG A O 1
ATOM 661 N N . LEU A 1 88 ? 9.823 0.096 6.021 1.00 96.25 88 LEU A N 1
ATOM 662 C CA . LEU A 1 88 ? 9.927 1.505 6.397 1.00 96.25 88 LEU A CA 1
ATOM 663 C C . LEU A 1 88 ? 8.603 2.014 6.979 1.00 96.25 88 LEU A C 1
ATOM 665 O O . LEU A 1 88 ? 8.604 2.594 8.063 1.00 96.25 88 LEU A O 1
ATOM 669 N N . HIS A 1 89 ? 7.479 1.746 6.311 1.00 95.44 89 HIS A N 1
ATOM 670 C CA . HIS A 1 89 ? 6.148 2.152 6.760 1.00 95.44 89 HIS A CA 1
ATOM 671 C C . HIS A 1 89 ? 5.834 1.613 8.161 1.00 95.44 89 HIS A C 1
ATOM 673 O O . HIS A 1 89 ? 5.465 2.377 9.054 1.00 95.44 89 HIS A O 1
ATOM 679 N N . ALA A 1 90 ? 6.053 0.315 8.390 1.00 95.88 90 ALA A N 1
ATOM 680 C CA . ALA A 1 90 ? 5.828 -0.302 9.694 1.00 95.88 90 ALA A CA 1
ATOM 681 C C . ALA A 1 90 ? 6.678 0.346 10.805 1.00 95.88 90 ALA A C 1
ATOM 683 O O . ALA A 1 90 ? 6.190 0.573 11.916 1.00 95.88 90 ALA A O 1
ATOM 684 N N . LEU A 1 91 ? 7.941 0.680 10.512 1.00 97.75 91 LEU A N 1
ATOM 685 C CA . LEU A 1 91 ? 8.821 1.366 11.460 1.00 97.75 91 LEU A CA 1
ATOM 686 C C . LEU A 1 91 ? 8.361 2.800 11.742 1.00 97.75 91 LEU A C 1
ATOM 688 O O . LEU A 1 91 ? 8.324 3.180 12.910 1.00 97.75 91 LEU A O 1
ATOM 692 N N . LEU A 1 92 ? 7.972 3.564 10.718 1.00 95.75 92 LEU A N 1
ATOM 693 C CA . LEU A 1 92 ? 7.461 4.932 10.870 1.00 95.75 92 LEU A CA 1
ATOM 694 C C . LEU A 1 92 ? 6.165 4.977 11.690 1.00 95.75 92 LEU A C 1
ATOM 696 O O . LEU A 1 92 ? 6.018 5.832 12.561 1.00 95.75 92 LEU A O 1
ATOM 700 N N . VAL A 1 93 ? 5.246 4.030 11.475 1.00 95.38 93 VAL A N 1
ATOM 701 C CA . VAL A 1 93 ? 4.034 3.893 12.301 1.00 95.38 93 VAL A CA 1
ATOM 702 C C . VAL A 1 93 ? 4.412 3.589 13.750 1.00 95.38 93 VAL A C 1
ATOM 704 O O . VAL A 1 93 ? 3.933 4.248 14.672 1.00 95.38 93 VAL A O 1
ATOM 707 N N . LYS A 1 94 ? 5.319 2.630 13.972 1.00 95.62 94 LYS A N 1
ATOM 708 C CA . LYS A 1 94 ? 5.767 2.248 15.318 1.00 95.62 94 LYS A CA 1
ATOM 709 C C . LYS A 1 94 ? 6.433 3.406 16.064 1.00 95.62 94 LYS A C 1
ATOM 711 O O . LYS A 1 94 ? 6.187 3.576 17.258 1.00 95.62 94 LYS A O 1
ATOM 716 N N . THR A 1 95 ? 7.292 4.182 15.406 1.00 96.69 95 THR A N 1
ATOM 717 C CA . THR A 1 95 ? 7.951 5.339 16.031 1.00 96.69 95 THR A CA 1
ATOM 718 C C . THR A 1 95 ? 6.976 6.490 16.258 1.00 96.69 95 THR A C 1
ATOM 720 O O . THR A 1 95 ? 7.005 7.081 17.336 1.00 96.69 95 THR A O 1
ATOM 723 N N . GLY A 1 96 ? 6.065 6.752 15.317 1.00 95.31 96 GLY A N 1
ATOM 724 C CA . GLY A 1 96 ? 5.011 7.756 15.467 1.00 95.31 96 GLY A CA 1
ATOM 725 C C . GLY A 1 96 ? 4.081 7.466 16.647 1.00 95.31 96 GLY A C 1
ATOM 726 O O . GLY A 1 96 ? 3.844 8.345 17.472 1.00 95.31 96 GLY A O 1
ATOM 727 N N . LEU A 1 97 ? 3.626 6.217 16.793 1.00 94.50 97 LEU A N 1
ATOM 728 C CA . LEU A 1 97 ? 2.779 5.797 17.916 1.00 94.50 97 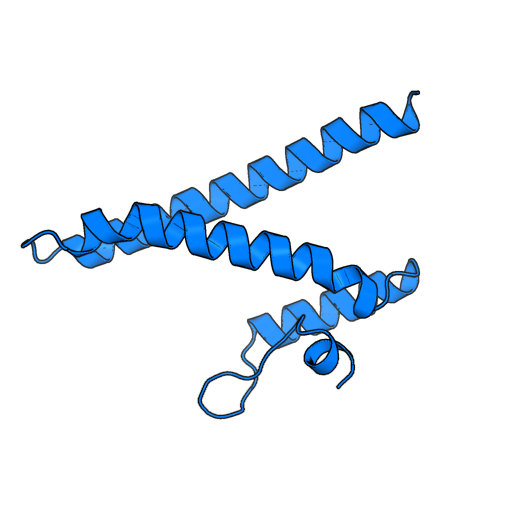LEU A CA 1
ATOM 729 C C . LEU A 1 97 ? 3.480 5.943 19.268 1.00 94.50 97 LEU A C 1
ATOM 731 O O . LEU A 1 97 ? 2.866 6.411 20.219 1.00 94.50 97 LEU A O 1
ATOM 735 N N . ARG A 1 98 ? 4.773 5.601 19.361 1.00 91.88 98 ARG A N 1
ATOM 736 C CA . ARG A 1 98 ? 5.554 5.834 20.590 1.00 91.88 98 ARG A CA 1
ATOM 737 C C . ARG A 1 98 ? 5.559 7.309 20.988 1.00 91.88 98 ARG A C 1
ATOM 739 O O . ARG A 1 98 ? 5.466 7.598 22.171 1.00 91.88 98 ARG A O 1
ATOM 746 N N . GLY A 1 99 ? 5.650 8.220 20.019 1.00 89.00 99 GLY A N 1
ATOM 747 C CA . GLY A 1 99 ? 5.601 9.660 20.278 1.00 89.00 99 GLY A CA 1
ATOM 748 C C . GLY A 1 99 ? 4.230 10.165 20.738 1.00 89.00 99 GLY A C 1
ATOM 749 O O . GLY A 1 99 ? 4.172 11.142 21.467 1.00 89.00 99 GLY A O 1
ATOM 750 N N . GLN A 1 100 ? 3.142 9.504 20.335 1.00 88.56 100 GLN A N 1
ATOM 751 C CA . GLN A 1 100 ? 1.773 9.880 20.714 1.00 88.56 100 GLN A CA 1
ATOM 752 C C . GLN A 1 100 ? 1.319 9.255 22.039 1.00 88.56 100 GLN A C 1
ATOM 754 O O . GLN A 1 100 ? 0.534 9.856 22.757 1.00 88.56 100 GLN A O 1
ATOM 759 N N . ILE A 1 101 ? 1.784 8.041 22.353 1.00 81.12 101 ILE A N 1
ATOM 760 C CA . ILE A 1 101 ? 1.382 7.301 23.562 1.00 81.12 101 ILE A CA 1
ATOM 761 C C . ILE A 1 101 ? 2.243 7.681 24.774 1.00 81.12 101 ILE A C 1
ATOM 763 O O . ILE A 1 101 ? 1.764 7.624 25.901 1.00 81.12 101 ILE A O 1
ATOM 767 N N . ASN A 1 102 ? 3.505 8.063 24.558 1.00 69.94 102 ASN A N 1
ATOM 768 C CA . ASN A 1 102 ? 4.412 8.485 25.633 1.00 69.94 102 ASN A CA 1
ATOM 769 C C . ASN A 1 102 ? 4.433 10.013 25.845 1.00 69.94 102 ASN A C 1
ATOM 771 O O . ASN A 1 102 ? 5.314 10.499 26.556 1.00 69.94 102 ASN A O 1
ATOM 775 N N . GLY A 1 103 ? 3.556 10.751 25.156 1.00 53.81 103 GLY A N 1
ATOM 776 C CA . GLY A 1 103 ? 3.416 12.207 25.250 1.00 53.81 103 GLY A CA 1
ATOM 777 C C . GLY A 1 103 ? 2.356 12.642 26.249 1.00 53.81 103 GLY A C 1
ATOM 778 O O . GLY A 1 103 ? 1.507 11.801 26.617 1.00 53.81 103 GLY A O 1
#

Secondary structure (DSSP, 8-state):
-HHHHTTSS---TTS---HHHHHHHHHHHHHHTTT--TTTTHHHHHHHHHHHHHHHHHHHHHHTSSSTTHHHHHHHHHHHHHHHHHHHHHHHHHHHHHHHH--

Radius of gyration: 17.1 Å; chains: 1; bounding box: 39×26×51 Å

pLDDT: mean 93.35, std 5.57, range [53.81, 97.75]

Sequence (103 aa):
VELERHGVIRPGAAGFYDVDAVAVARIAAAMTEFGLEARHLRSFRAAADREVGLLAQLAAPVSRKHDPDAHARADEMVRELAALSVRLHALLVKTGLRGQING

Foldseek 3Di:
DLLVVLPVADAPPVRHDDPVSVVSVVVQVVCVVVVDHSNNCSVVVVVVVVLVVVLCVVLVVQLPDPDPCSVVVSVVSSVVSVVVVVVVVVVVVVVVVCVVVVD